Protein AF-A0A3P8P221-F1 (afdb_monomer)

Foldseek 3Di:
DVVVVVVVVVLVLCQVQVADAAAFVQVLLVDPPHPCSQFGPQSQFPDRDPPPRNPVVRGRGGHSNVSVVVVCVVCVVVVVVVVVVVVVVVVVVVVVVVVVVVVVVVVVVD

Radius of gyration: 22.27 Å; Cα contacts (8 Å, |Δi|>4): 109; chains: 1; bounding box: 50×30×61 Å

Nearest PDB structures (foldseek):
  7rdb-assembly3_C  TM=7.955E-01  e=1.418E-03  Homo sapiens
  7rdb-assembly1_B  TM=7.926E-01  e=2.726E-03  Homo sapiens

Structure (mmCIF, N/CA/C/O backbone):
data_AF-A0A3P8P221-F1
#
_entry.id   AF-A0A3P8P221-F1
#
loop_
_atom_site.group_PDB
_atom_site.id
_atom_site.type_symbol
_atom_site.label_atom_id
_atom_site.label_alt_id
_atom_site.label_comp_id
_atom_site.label_asym_id
_atom_site.label_entity_id
_atom_site.label_seq_id
_atom_site.pdbx_PDB_ins_code
_atom_site.Cartn_x
_atom_site.Cartn_y
_atom_site.Cartn_z
_atom_site.occupancy
_atom_site.B_iso_or_equiv
_atom_site.auth_seq_id
_atom_site.auth_comp_id
_atom_site.auth_asym_id
_atom_site.auth_atom_id
_atom_site.pdbx_PDB_model_num
ATOM 1 N N . CYS A 1 1 ? 7.074 17.028 2.237 1.00 45.28 1 CYS A N 1
ATOM 2 C CA . CYS A 1 1 ? 6.933 16.587 0.829 1.00 45.28 1 CYS A CA 1
ATOM 3 C C . CYS A 1 1 ? 7.031 15.073 0.669 1.00 45.28 1 CYS A C 1
ATOM 5 O O . CYS A 1 1 ? 6.001 14.477 0.402 1.00 45.28 1 CYS A O 1
ATOM 7 N N . ILE A 1 2 ? 8.189 14.430 0.882 1.00 41.59 2 ILE A N 1
ATOM 8 C CA . ILE A 1 2 ? 8.310 12.956 0.767 1.00 41.59 2 ILE A CA 1
ATOM 9 C C . ILE A 1 2 ? 7.426 12.243 1.807 1.00 41.59 2 ILE A C 1
ATOM 11 O O . ILE A 1 2 ? 6.603 11.411 1.445 1.00 41.59 2 ILE A O 1
ATOM 15 N N . VAL A 1 3 ? 7.500 12.656 3.078 1.00 50.47 3 VAL A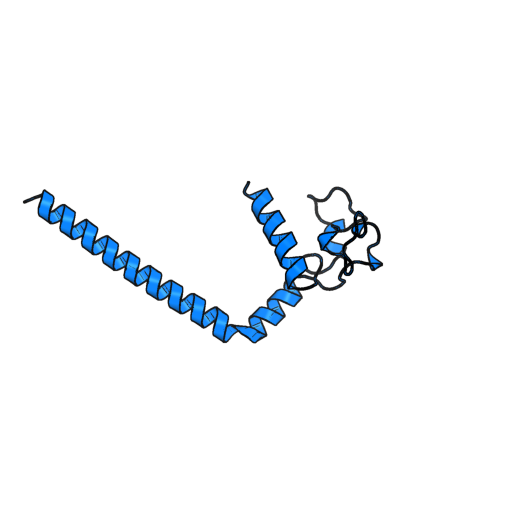 N 1
ATOM 16 C CA . VAL A 1 3 ? 6.651 12.116 4.161 1.00 50.47 3 VAL A CA 1
ATOM 17 C C . VAL A 1 3 ? 5.162 12.416 3.925 1.00 50.47 3 VAL A C 1
ATOM 19 O O . VAL A 1 3 ? 4.309 11.556 4.113 1.00 50.47 3 VAL A O 1
ATOM 22 N N . SER A 1 4 ? 4.853 13.609 3.412 1.00 48.16 4 SER A N 1
ATOM 23 C CA . SER A 1 4 ? 3.488 14.044 3.080 1.00 48.16 4 SER A CA 1
ATOM 24 C C . SER A 1 4 ? 2.870 13.232 1.930 1.00 48.16 4 SER A C 1
ATOM 26 O O . SER A 1 4 ? 1.684 12.919 1.968 1.00 48.16 4 SER A O 1
ATOM 28 N N . MET A 1 5 ? 3.671 12.843 0.929 1.00 49.97 5 MET A N 1
ATOM 29 C CA . MET A 1 5 ? 3.235 11.940 -0.143 1.00 49.97 5 MET A CA 1
ATOM 30 C C . MET A 1 5 ? 2.972 10.528 0.386 1.00 49.97 5 MET A C 1
ATOM 32 O O . MET A 1 5 ? 1.966 9.926 0.022 1.00 49.97 5 MET A O 1
ATOM 36 N N . ILE A 1 6 ? 3.818 10.016 1.286 1.00 55.62 6 ILE A N 1
ATOM 37 C CA . ILE A 1 6 ? 3.622 8.694 1.905 1.00 55.62 6 ILE A CA 1
ATOM 38 C C . ILE A 1 6 ? 2.326 8.664 2.734 1.00 55.62 6 ILE A C 1
ATOM 40 O O . ILE A 1 6 ? 1.554 7.711 2.631 1.00 55.62 6 ILE A O 1
ATOM 44 N N . GLN A 1 7 ? 2.021 9.729 3.486 1.00 56.03 7 GLN A N 1
ATOM 45 C CA . GLN A 1 7 ? 0.750 9.837 4.217 1.00 56.03 7 GLN A CA 1
ATOM 46 C C . GLN A 1 7 ? -0.467 9.908 3.279 1.00 56.03 7 GLN A C 1
ATOM 48 O O . GLN A 1 7 ? -1.475 9.251 3.540 1.00 56.03 7 GLN A O 1
ATOM 53 N N . ALA A 1 8 ? -0.375 10.639 2.163 1.00 58.91 8 ALA A N 1
ATOM 54 C CA . ALA A 1 8 ? -1.445 10.709 1.163 1.00 58.91 8 ALA A CA 1
ATOM 55 C C . ALA A 1 8 ? -1.728 9.345 0.500 1.00 58.91 8 ALA A C 1
ATOM 57 O O . ALA A 1 8 ? -2.885 9.002 0.228 1.00 58.91 8 ALA A O 1
ATOM 58 N N . ILE A 1 9 ? -0.684 8.535 0.296 1.00 62.56 9 ILE A N 1
ATOM 59 C CA . ILE A 1 9 ? -0.815 7.153 -0.181 1.00 62.56 9 ILE A CA 1
ATOM 60 C C . ILE A 1 9 ? -1.554 6.301 0.859 1.00 62.56 9 ILE A C 1
ATOM 62 O O . ILE A 1 9 ? -2.485 5.582 0.498 1.00 62.56 9 ILE A O 1
ATOM 66 N N . GLY A 1 10 ? -1.214 6.436 2.146 1.00 64.44 10 GLY A N 1
ATOM 67 C CA . GLY A 1 10 ? -1.889 5.725 3.238 1.00 64.44 10 GLY A CA 1
ATOM 68 C C . GLY A 1 10 ? -3.393 6.015 3.321 1.00 64.44 10 GLY A C 1
ATOM 69 O O . GLY A 1 10 ? -4.189 5.091 3.473 1.00 64.44 10 GLY A O 1
ATOM 70 N N . VAL A 1 11 ? -3.796 7.278 3.139 1.00 67.62 11 VAL A N 1
ATOM 71 C CA . VAL A 1 11 ? -5.214 7.694 3.129 1.00 67.62 11 VAL A CA 1
ATOM 72 C C . VAL A 1 11 ? -5.971 7.134 1.924 1.00 67.62 11 VAL A C 1
ATOM 74 O O . VAL A 1 11 ? -7.120 6.709 2.045 1.00 67.62 11 VAL A O 1
ATOM 77 N N . SER A 1 12 ? -5.341 7.131 0.750 1.00 70.69 12 SER A N 1
ATOM 78 C CA . SER A 1 12 ? -5.955 6.602 -0.473 1.00 70.69 12 SER A CA 1
ATOM 79 C C . SER A 1 12 ? -6.143 5.087 -0.382 1.00 70.69 12 SER A C 1
ATOM 81 O O . SER A 1 12 ? -7.165 4.550 -0.809 1.00 70.69 12 SER A O 1
ATOM 83 N N . LEU A 1 13 ? -5.173 4.403 0.224 1.00 74.38 13 LEU A N 1
AT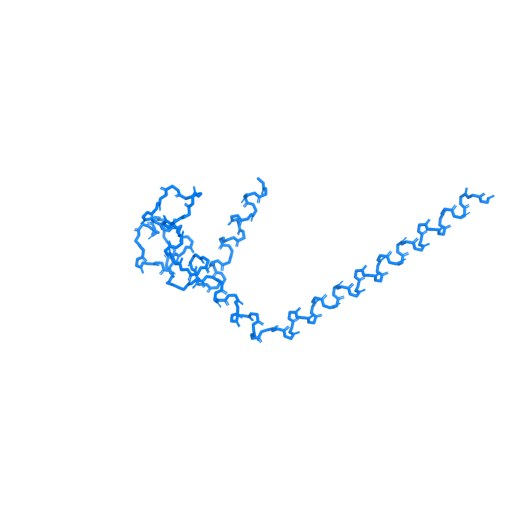OM 84 C CA . LEU A 1 13 ? -5.181 2.960 0.394 1.00 74.38 13 LEU A CA 1
ATOM 85 C C . LEU A 1 13 ? -6.308 2.492 1.321 1.00 74.38 13 LEU A C 1
ATOM 87 O O . LEU A 1 13 ? -7.067 1.595 0.946 1.00 74.38 13 LEU A O 1
ATOM 91 N N . SER A 1 14 ? -6.457 3.118 2.493 1.00 73.44 14 SER A N 1
ATOM 92 C CA . SER A 1 14 ? -7.529 2.775 3.435 1.00 73.44 14 SER A CA 1
ATOM 93 C C . SER A 1 14 ? -8.918 3.004 2.833 1.00 73.44 14 SER A C 1
ATOM 95 O O . SER A 1 14 ? -9.803 2.164 3.010 1.00 73.44 14 SER A O 1
ATOM 97 N N . LEU A 1 15 ? -9.090 4.064 2.030 1.00 75.06 15 LEU A N 1
ATOM 98 C CA . LEU A 1 15 ? -10.332 4.335 1.295 1.00 75.06 15 LEU A CA 1
ATOM 99 C C . LEU A 1 15 ? -10.687 3.238 0.283 1.00 75.06 15 LEU A C 1
ATOM 101 O O . LEU A 1 15 ? -11.846 2.841 0.187 1.00 75.06 15 LEU A O 1
ATOM 105 N N . GLN A 1 16 ? -9.705 2.795 -0.505 1.00 78.12 16 GLN A N 1
ATOM 106 C CA . GLN A 1 16 ? -9.915 1.860 -1.614 1.00 78.12 16 GLN A CA 1
ATOM 107 C C . GLN A 1 16 ? -10.124 0.426 -1.116 1.00 78.12 16 GLN A C 1
ATOM 109 O O . GLN A 1 16 ? -10.973 -0.300 -1.633 1.00 78.12 16 GLN A O 1
ATOM 114 N N . PHE A 1 17 ? -9.379 0.023 -0.082 1.00 81.38 17 PHE A N 1
ATOM 115 C CA . PHE A 1 17 ? -9.335 -1.363 0.384 1.00 81.38 17 PHE A CA 1
ATOM 116 C C . PHE A 1 17 ? -10.111 -1.627 1.680 1.00 81.38 17 PHE A C 1
ATOM 118 O O . PHE A 1 17 ? -10.169 -2.780 2.114 1.00 81.38 17 PHE A O 1
ATOM 125 N N . LYS A 1 18 ? -10.759 -0.606 2.268 1.00 88.25 18 LYS A N 1
ATOM 126 C CA . LYS A 1 18 ? -11.583 -0.726 3.489 1.00 88.25 18 LYS A CA 1
ATOM 127 C C . LYS A 1 18 ? -10.812 -1.406 4.628 1.00 88.25 18 LYS A C 1
ATOM 129 O O . LYS A 1 18 ? -11.255 -2.405 5.202 1.00 88.25 18 LYS A O 1
ATOM 134 N N . CYS A 1 19 ? -9.623 -0.881 4.900 1.00 91.19 19 CYS A N 1
ATOM 135 C CA . CYS A 1 19 ? -8.640 -1.427 5.831 1.00 91.19 19 CYS A CA 1
ATOM 136 C C . CYS A 1 19 ? -8.104 -0.336 6.769 1.00 91.19 19 CYS A C 1
ATOM 138 O O . CYS A 1 19 ? -8.252 0.855 6.490 1.00 91.19 19 CYS A O 1
ATOM 140 N N . CYS A 1 20 ? -7.481 -0.735 7.877 1.00 91.31 20 CYS A N 1
ATOM 141 C CA . CYS A 1 20 ? -6.829 0.169 8.817 1.00 91.31 20 CYS A CA 1
ATOM 142 C C . CYS A 1 20 ? -5.530 -0.432 9.355 1.00 91.31 20 CYS A C 1
ATOM 144 O O . CYS A 1 20 ? -5.522 -1.573 9.812 1.00 91.31 20 CYS A O 1
ATOM 146 N N . GLY A 1 21 ? -4.459 0.365 9.339 1.00 88.69 21 GLY A N 1
ATOM 147 C CA . GLY A 1 21 ? -3.122 -0.083 9.733 1.00 88.69 21 GLY A CA 1
ATOM 148 C C . GLY A 1 21 ? -2.473 -0.999 8.693 1.00 88.69 21 GLY A C 1
ATOM 149 O O . GLY A 1 21 ? -3.075 -1.328 7.666 1.00 88.69 21 GLY A O 1
ATOM 150 N N . ALA A 1 22 ? -1.217 -1.370 8.924 1.00 88.00 22 ALA A N 1
ATOM 151 C CA . ALA A 1 22 ? -0.477 -2.237 8.016 1.00 88.00 22 ALA A CA 1
ATOM 152 C C . ALA A 1 22 ? -1.010 -3.673 8.112 1.00 88.00 22 ALA A C 1
ATOM 154 O O . ALA A 1 22 ? -1.525 -4.201 7.128 1.00 88.00 22 ALA A O 1
ATOM 155 N N . ASP A 1 23 ? -0.971 -4.257 9.302 1.00 89.00 23 ASP A N 1
ATOM 156 C CA . ASP A 1 23 ? -1.489 -5.587 9.615 1.00 89.00 23 ASP A CA 1
ATOM 157 C C . ASP A 1 23 ? -2.791 -5.515 10.430 1.00 89.00 23 ASP A C 1
ATOM 159 O O . ASP A 1 23 ? -3.710 -6.316 10.240 1.00 89.00 23 ASP A O 1
ATOM 163 N N . SER A 1 24 ? -2.936 -4.486 11.271 1.00 89.44 24 SER A N 1
ATOM 164 C CA . SER A 1 24 ? -4.136 -4.272 12.079 1.00 89.44 24 SER A CA 1
ATOM 165 C C . SER A 1 24 ? -4.319 -2.808 12.471 1.00 89.44 24 SER A C 1
ATOM 167 O O . SER A 1 24 ? -3.372 -2.030 12.545 1.00 89.44 24 SER A O 1
ATOM 169 N N . TYR A 1 25 ? -5.545 -2.431 12.841 1.00 87.69 25 TYR A N 1
ATOM 170 C CA . TYR A 1 25 ? -5.836 -1.116 13.422 1.00 87.69 25 TYR A CA 1
ATOM 171 C C . TYR A 1 25 ? -5.014 -0.825 14.695 1.00 87.69 25 TYR A C 1
ATOM 173 O O . TYR A 1 25 ? -4.855 0.334 15.072 1.00 87.69 25 TYR A O 1
ATOM 181 N N . ALA A 1 26 ? -4.491 -1.862 15.359 1.00 89.06 26 ALA A N 1
ATOM 182 C CA . ALA A 1 26 ? -3.612 -1.735 16.519 1.00 89.06 26 ALA A CA 1
ATOM 183 C C . ALA A 1 26 ? -2.221 -1.169 16.176 1.00 89.06 26 ALA A C 1
ATOM 185 O O . ALA A 1 26 ? -1.526 -0.691 17.067 1.00 89.06 26 ALA A O 1
ATOM 186 N N . ASP A 1 27 ? -1.813 -1.157 14.906 1.00 88.31 27 ASP A N 1
ATOM 187 C CA . ASP A 1 27 ? -0.492 -0.654 14.507 1.00 88.31 27 ASP A CA 1
ATOM 188 C C . ASP A 1 27 ? -0.319 0.834 14.837 1.00 88.31 27 ASP A C 1
ATOM 190 O O . ASP A 1 27 ? 0.782 1.288 15.148 1.00 88.31 27 ASP A O 1
ATOM 194 N N . TRP A 1 28 ? -1.422 1.588 14.846 1.00 88.12 28 TRP A N 1
ATOM 195 C CA . TRP A 1 28 ? -1.428 3.001 15.217 1.00 88.12 28 TRP A CA 1
ATOM 196 C C . TRP A 1 28 ? -0.965 3.228 16.658 1.00 88.12 28 TRP A C 1
ATOM 198 O O . TRP A 1 28 ? -0.239 4.189 16.911 1.00 88.12 28 TRP A O 1
ATOM 208 N N . SER A 1 29 ? -1.289 2.323 17.590 1.00 87.62 29 SER A N 1
ATOM 209 C CA . SER A 1 29 ? -0.869 2.472 18.989 1.00 87.62 29 SER A CA 1
ATOM 210 C C . SER A 1 29 ? 0.629 2.260 19.181 1.00 87.62 29 SER A C 1
ATOM 212 O O . SER A 1 29 ? 1.199 2.786 20.128 1.00 87.62 29 SER A O 1
ATOM 214 N N . GLN A 1 30 ? 1.278 1.518 18.285 1.00 85.38 30 GLN A N 1
ATOM 215 C CA . GLN A 1 30 ? 2.714 1.224 18.345 1.00 85.38 30 GLN A CA 1
ATOM 216 C C . GLN A 1 30 ? 3.544 2.147 17.442 1.00 85.38 30 GLN A C 1
ATOM 218 O O . GLN A 1 30 ? 4.773 2.124 17.484 1.00 85.38 30 GLN A O 1
ATOM 223 N N . SER A 1 31 ? 2.892 2.960 16.609 1.00 84.00 31 SER A N 1
ATOM 224 C CA . SER A 1 31 ? 3.583 3.800 15.638 1.00 84.00 31 SER A CA 1
ATOM 225 C C . SER A 1 31 ? 4.213 5.036 16.289 1.00 84.00 31 SER A C 1
ATOM 227 O O . SER A 1 31 ? 3.533 5.870 16.875 1.00 84.00 31 SER A O 1
ATOM 229 N N . ALA A 1 32 ? 5.533 5.184 16.144 1.00 81.75 32 ALA A N 1
ATOM 230 C CA . ALA A 1 32 ? 6.290 6.300 16.725 1.00 81.75 32 ALA A CA 1
ATOM 231 C C . ALA A 1 32 ? 5.943 7.677 16.120 1.00 81.75 32 ALA A C 1
ATOM 233 O O . ALA A 1 32 ? 6.256 8.708 16.704 1.00 81.75 32 ALA A O 1
ATOM 234 N N . GLY A 1 33 ? 5.323 7.701 14.935 1.00 79.62 33 GLY A N 1
ATOM 235 C CA . GLY A 1 33 ? 4.915 8.926 14.239 1.00 79.62 33 GLY A CA 1
ATOM 236 C C . GLY A 1 33 ? 3.475 9.366 14.515 1.00 79.62 33 GLY A C 1
ATOM 237 O O . GLY A 1 33 ? 2.992 10.274 13.842 1.00 79.62 33 GLY A O 1
ATOM 238 N N . TRP A 1 34 ? 2.770 8.708 15.438 1.00 84.81 34 TRP A N 1
ATOM 239 C CA . TRP A 1 34 ? 1.368 8.979 15.737 1.00 84.81 34 TRP A CA 1
ATOM 240 C C . TRP A 1 34 ? 1.197 9.349 17.207 1.00 84.81 34 TRP A C 1
ATOM 242 O O . TRP A 1 34 ? 1.354 8.513 18.085 1.00 84.81 34 TRP A O 1
ATOM 252 N N . GLU A 1 35 ? 0.843 10.605 17.478 1.00 82.12 35 GLU A N 1
ATOM 253 C CA . GLU A 1 35 ? 0.728 11.109 18.855 1.00 82.12 35 GLU A CA 1
ATOM 254 C C . GLU A 1 35 ? -0.460 10.510 19.622 1.00 82.12 35 GLU A C 1
ATOM 256 O O . GLU A 1 35 ? -0.440 10.412 20.847 1.00 82.12 35 GLU A O 1
ATOM 261 N N . LYS A 1 36 ? -1.520 10.100 18.915 1.00 82.19 36 LYS A N 1
ATOM 262 C CA . LYS A 1 36 ? -2.750 9.588 19.530 1.00 82.19 36 LYS A CA 1
ATOM 263 C C . LYS A 1 36 ? -2.733 8.063 19.594 1.00 82.19 36 LYS A C 1
ATOM 265 O O . LYS A 1 36 ? -3.505 7.415 18.897 1.00 82.19 36 LYS A O 1
ATOM 270 N N . HIS A 1 37 ? -1.895 7.482 20.449 1.00 82.25 37 HIS A N 1
ATOM 271 C CA . HIS A 1 37 ? -1.756 6.020 20.579 1.00 82.25 37 HIS A CA 1
ATOM 272 C C . HIS A 1 37 ? -3.078 5.277 20.885 1.00 82.25 37 HIS A C 1
ATOM 274 O O . HIS A 1 37 ? -3.222 4.094 20.565 1.00 82.25 37 HIS A O 1
ATOM 280 N N . ASP A 1 38 ? -4.082 5.977 21.423 1.00 85.75 38 ASP A N 1
ATOM 281 C CA . ASP A 1 38 ? -5.427 5.445 21.662 1.00 85.75 38 ASP A CA 1
ATOM 282 C C . ASP A 1 38 ? -6.476 5.767 20.596 1.00 85.75 38 ASP A C 1
ATOM 284 O O . ASP A 1 38 ? -7.642 5.414 20.749 1.00 85.75 38 ASP A O 1
ATOM 288 N N . ALA A 1 39 ? -6.074 6.342 19.470 1.00 89.62 39 ALA A N 1
ATOM 289 C CA . ALA A 1 39 ? -6.962 6.615 18.351 1.00 89.62 39 ALA A CA 1
ATOM 290 C C . ALA A 1 39 ? -6.364 6.110 17.039 1.00 89.62 39 ALA A C 1
ATOM 292 O O . ALA A 1 39 ? -5.155 5.933 16.897 1.00 89.62 39 ALA A O 1
ATOM 293 N N . VAL A 1 40 ? -7.229 5.919 16.054 1.00 90.25 40 VAL A N 1
ATOM 294 C CA . VAL A 1 40 ? -6.839 5.766 14.653 1.00 90.25 40 VAL A CA 1
ATOM 295 C C . VAL A 1 40 ? -7.168 7.057 13.895 1.00 90.25 40 VAL A C 1
ATOM 297 O O . VAL A 1 40 ? -7.929 7.887 14.396 1.00 90.25 40 VAL A O 1
ATOM 300 N N . PRO A 1 41 ? -6.626 7.275 12.690 1.00 88.81 41 PRO A N 1
ATOM 301 C CA . PRO A 1 41 ? -7.074 8.370 11.837 1.00 88.81 41 PRO A CA 1
ATOM 302 C C . PRO A 1 41 ? -8.537 8.190 11.416 1.00 88.81 41 PRO A C 1
ATOM 304 O O . PRO A 1 41 ? -8.980 7.069 11.173 1.00 88.81 41 PRO A O 1
ATOM 307 N N . ASP A 1 42 ? -9.266 9.286 11.205 1.00 88.62 42 ASP A N 1
ATOM 308 C CA . ASP A 1 42 ? -10.675 9.233 10.773 1.00 88.62 42 ASP A CA 1
ATOM 309 C C . ASP A 1 42 ? -10.868 8.542 9.407 1.00 88.62 42 ASP A C 1
ATOM 311 O O . ASP A 1 42 ? -11.936 8.011 9.099 1.00 88.62 42 ASP A O 1
ATOM 315 N N . SER A 1 43 ? -9.815 8.477 8.584 1.00 85.75 43 SER A N 1
ATOM 316 C CA . SER A 1 43 ? -9.819 7.729 7.320 1.00 85.75 43 SER A CA 1
ATOM 317 C C . SER A 1 43 ? -9.943 6.211 7.502 1.00 85.75 43 SER A C 1
ATOM 319 O O . SER A 1 43 ? -10.277 5.522 6.540 1.00 85.75 43 SER A O 1
ATOM 321 N N . CYS A 1 44 ? -9.694 5.686 8.707 1.00 89.19 44 CYS A N 1
ATOM 322 C CA . CYS A 1 44 ? -9.883 4.276 9.044 1.00 89.19 44 CYS A CA 1
ATOM 323 C C . CYS A 1 44 ? -11.332 3.910 9.390 1.00 89.19 44 CYS A C 1
ATOM 325 O O . CYS A 1 44 ? -11.626 2.722 9.539 1.00 89.19 44 CYS A O 1
ATOM 327 N N . CYS A 1 45 ? -12.225 4.882 9.575 1.00 91.06 45 CYS A N 1
ATOM 328 C CA . CYS A 1 45 ? -13.588 4.610 10.010 1.00 91.06 45 CYS A CA 1
ATOM 329 C C . CYS A 1 45 ? -14.463 4.075 8.880 1.00 91.06 45 CYS A C 1
ATOM 331 O O . CYS A 1 45 ? -14.397 4.541 7.742 1.00 91.06 45 CYS A O 1
ATOM 333 N N . VAL A 1 46 ? -15.357 3.149 9.230 1.00 88.06 46 VAL A N 1
ATOM 334 C CA . VAL A 1 46 ? -16.362 2.603 8.307 1.00 88.06 46 VAL A CA 1
ATOM 335 C C . VAL A 1 46 ? -17.306 3.705 7.822 1.00 88.06 46 VAL A C 1
ATOM 337 O O . VAL A 1 46 ? -17.629 3.781 6.637 1.00 88.06 46 VAL A O 1
ATOM 340 N N . VAL A 1 47 ? -17.732 4.572 8.743 1.00 88.00 47 VAL A N 1
ATOM 341 C CA . VAL A 1 47 ? -18.517 5.773 8.455 1.00 88.00 47 VAL A CA 1
ATOM 342 C C . VAL A 1 47 ? -17.629 6.976 8.720 1.00 88.00 47 VAL A C 1
ATOM 344 O O . VAL A 1 47 ? -17.141 7.155 9.834 1.00 88.00 47 VAL A O 1
ATOM 347 N N . LYS A 1 48 ? -17.412 7.796 7.690 1.00 83.81 48 LYS A N 1
ATOM 348 C CA . LYS A 1 48 ? -16.607 9.009 7.818 1.00 83.81 48 LYS A CA 1
ATOM 349 C C . LYS A 1 48 ? -17.381 10.053 8.608 1.00 83.81 48 LYS A C 1
ATOM 351 O O . LYS A 1 48 ? -18.387 10.573 8.129 1.00 83.81 48 LYS A O 1
ATOM 356 N N . SER A 1 49 ? -16.874 10.381 9.784 1.00 87.31 49 SER A N 1
ATOM 357 C CA . SER A 1 49 ? -17.274 11.557 10.542 1.00 87.31 49 SER A CA 1
ATOM 358 C C . SER A 1 49 ? -16.044 12.144 11.213 1.00 87.31 49 SER A C 1
ATOM 360 O O . SER A 1 49 ? -15.081 11.430 11.487 1.00 87.31 49 SER A O 1
ATOM 362 N N . GLU A 1 50 ? -16.081 13.439 11.483 1.00 88.94 50 GLU A N 1
ATOM 363 C CA . GLU A 1 50 ? -15.006 14.102 12.210 1.00 88.94 50 GLU A CA 1
ATOM 364 C C . GLU A 1 50 ? -14.828 13.458 13.596 1.00 88.94 50 GLU A C 1
ATOM 366 O O . GLU A 1 50 ? -15.803 13.225 14.317 1.00 88.94 50 GLU A O 1
ATOM 371 N N . GLY A 1 51 ? -13.591 13.094 13.937 1.00 88.62 51 GLY A N 1
ATOM 372 C CA . GLY A 1 51 ? -13.233 12.506 15.227 1.00 88.62 51 GLY A CA 1
ATOM 373 C C . GLY A 1 51 ? -13.707 11.068 15.456 1.00 88.62 51 GLY A C 1
ATOM 374 O O . GLY A 1 51 ? -13.610 10.584 16.587 1.00 88.62 51 GLY A O 1
ATOM 375 N N . CYS A 1 52 ? -14.204 10.364 14.433 1.00 90.94 52 CYS A N 1
ATOM 376 C CA . CYS A 1 52 ? -14.647 8.972 14.566 1.00 90.94 52 CYS A CA 1
ATOM 377 C C . CYS A 1 52 ? -13.528 8.027 15.023 1.00 90.94 52 CYS A C 1
ATOM 379 O O . CYS A 1 52 ? -13.809 7.033 15.691 1.00 90.94 52 CYS A O 1
ATOM 381 N N . GLY A 1 53 ? -12.271 8.338 14.694 1.00 89.19 53 GLY A N 1
ATOM 382 C CA . GLY A 1 53 ? -11.119 7.487 14.968 1.00 89.19 53 GLY A CA 1
ATOM 383 C C . GLY A 1 53 ? -10.745 7.383 16.448 1.00 89.19 53 GLY A C 1
ATOM 384 O O . GLY A 1 53 ? -9.935 6.531 16.809 1.00 89.19 53 GLY A O 1
ATOM 385 N N . GLN A 1 54 ? -11.356 8.199 17.314 1.00 91.00 5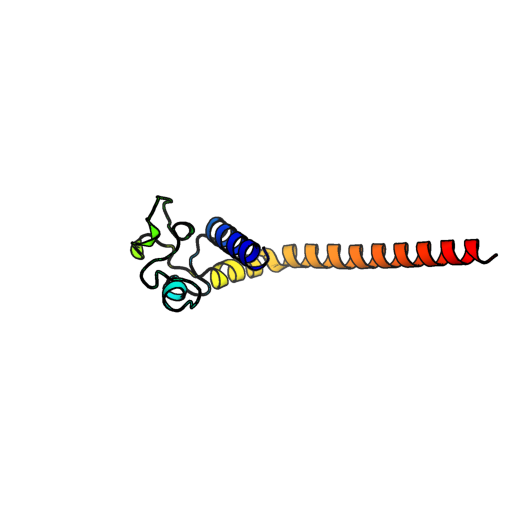4 GLN A N 1
ATOM 386 C CA . GLN A 1 54 ? -11.259 8.036 18.770 1.00 91.00 54 GLN A CA 1
ATOM 387 C C . GLN A 1 54 ? -11.944 6.755 19.257 1.00 91.00 54 GLN A C 1
ATOM 389 O O . GLN A 1 54 ? -11.551 6.182 20.268 1.00 91.00 54 GLN A O 1
ATOM 394 N N . ASP A 1 55 ? -12.948 6.285 18.520 1.00 88.94 55 ASP A N 1
ATOM 395 C CA . ASP A 1 55 ? -13.636 5.036 18.793 1.00 88.94 55 ASP A CA 1
ATOM 396 C C . ASP A 1 55 ? -13.090 3.940 17.867 1.00 88.94 55 ASP A C 1
ATOM 398 O O . ASP A 1 55 ? -13.493 3.794 16.708 1.00 88.94 55 ASP A O 1
ATOM 402 N N . LYS A 1 56 ? -12.155 3.139 18.394 1.00 85.31 56 LYS A N 1
ATOM 403 C CA . LYS A 1 56 ? -11.520 2.033 17.658 1.00 85.31 56 LYS A CA 1
ATOM 404 C C . LYS A 1 56 ? -12.532 0.974 17.194 1.00 85.31 56 LYS A C 1
ATOM 406 O O . LYS A 1 56 ? -12.185 0.143 16.348 1.00 85.31 56 LYS A O 1
ATOM 411 N N . GLU A 1 57 ? -13.759 0.942 17.722 1.00 86.88 57 GLU A N 1
ATOM 412 C CA . GLU A 1 57 ? -14.811 0.028 17.259 1.00 86.88 57 GLU A CA 1
ATOM 413 C C . GLU A 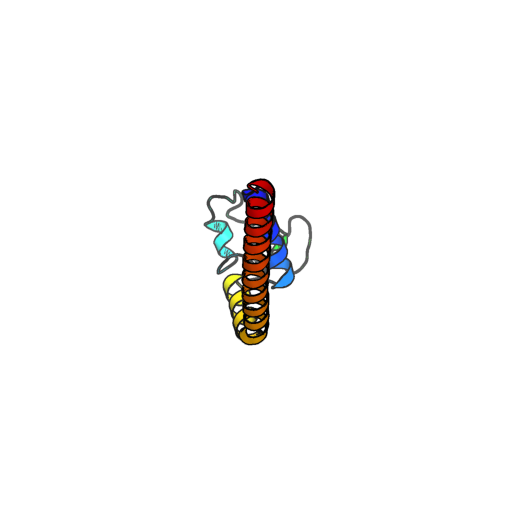1 57 ? -15.384 0.433 15.902 1.00 86.88 57 GLU A C 1
ATOM 415 O O . GLU A 1 57 ? -15.732 -0.437 15.104 1.00 86.88 57 GLU A O 1
ATOM 420 N N . LYS A 1 58 ? -15.381 1.733 15.590 1.00 87.56 58 LYS A N 1
ATOM 421 C CA . LYS A 1 58 ? -15.848 2.276 14.304 1.00 87.56 58 LYS A CA 1
ATOM 422 C C . LYS A 1 58 ? -14.832 2.122 13.174 1.00 87.56 58 LYS A C 1
ATOM 424 O O . LYS A 1 58 ? -15.153 2.413 12.020 1.00 87.56 58 LYS A O 1
ATOM 429 N N . ALA A 1 59 ? -13.620 1.671 13.486 1.00 90.06 59 ALA A N 1
ATOM 430 C CA . ALA A 1 59 ? -12.541 1.476 12.530 1.00 90.06 59 ALA A CA 1
ATOM 431 C C . ALA A 1 59 ? -12.639 0.135 11.788 1.00 90.06 59 ALA A C 1
ATOM 433 O O . ALA A 1 59 ? -13.093 -0.881 12.323 1.00 90.06 59 ALA A O 1
ATOM 434 N N . HIS A 1 60 ? -12.123 0.098 10.561 1.00 90.56 60 HIS A N 1
ATOM 435 C CA . HIS A 1 60 ? -11.883 -1.153 9.853 1.00 90.56 60 HIS A CA 1
ATOM 436 C C . HIS A 1 60 ? -10.916 -2.041 10.646 1.00 90.56 60 HIS A C 1
ATOM 438 O O . HIS A 1 60 ? -9.806 -1.637 10.964 1.00 90.56 60 HIS A O 1
ATOM 444 N N . LYS A 1 61 ? -11.317 -3.280 10.945 1.00 89.50 61 LYS A N 1
ATOM 445 C CA . LYS A 1 61 ? -10.494 -4.207 11.743 1.00 89.50 61 LYS A CA 1
ATOM 446 C C . LYS A 1 61 ? -9.378 -4.894 10.953 1.00 89.50 61 LYS A C 1
ATOM 448 O O . LYS A 1 61 ? -8.458 -5.436 11.549 1.00 89.50 61 LYS A O 1
ATOM 453 N N . LYS A 1 62 ? -9.481 -4.908 9.623 1.00 90.00 62 LYS A N 1
ATOM 454 C CA . LYS A 1 62 ? -8.537 -5.597 8.735 1.00 90.00 62 LYS A CA 1
ATOM 455 C C . LYS A 1 62 ? -7.348 -4.701 8.403 1.00 90.00 62 LYS A C 1
ATOM 457 O O . LYS A 1 62 ? -7.566 -3.553 8.023 1.00 90.00 62 LYS A O 1
ATOM 462 N N . GLY A 1 63 ? -6.139 -5.254 8.442 1.00 90.62 63 GLY A N 1
ATOM 463 C CA . GLY A 1 63 ? -4.938 -4.599 7.931 1.00 90.62 63 GLY A CA 1
ATOM 464 C C . GLY A 1 63 ? -4.950 -4.407 6.420 1.00 90.62 63 GLY A C 1
ATOM 465 O O . GLY A 1 63 ? -5.543 -5.186 5.661 1.00 90.62 63 GLY A O 1
ATOM 466 N N . CYS A 1 64 ? -4.274 -3.356 5.970 1.00 91.19 64 CYS A N 1
ATOM 467 C CA . CYS A 1 64 ? -4.169 -3.030 4.557 1.00 91.19 64 CYS A CA 1
ATOM 468 C C . CYS A 1 64 ? -3.248 -3.980 3.789 1.00 91.19 64 CYS A C 1
ATOM 470 O O . CYS A 1 64 ? -3.514 -4.251 2.619 1.00 91.19 64 CYS A O 1
ATOM 472 N N . LEU A 1 65 ? -2.226 -4.550 4.431 1.00 90.06 65 LEU A N 1
ATOM 473 C CA . LEU A 1 65 ? -1.313 -5.504 3.805 1.00 90.06 65 LEU A CA 1
ATOM 474 C C . LEU A 1 65 ? -2.053 -6.759 3.339 1.00 90.06 65 LEU A C 1
ATOM 476 O O . LEU A 1 65 ? -1.877 -7.197 2.201 1.00 90.06 65 LEU A O 1
ATOM 480 N N . TRP A 1 66 ? -2.933 -7.299 4.183 1.00 90.19 66 TRP A N 1
ATOM 481 C CA . TRP A 1 66 ? -3.771 -8.436 3.814 1.00 90.19 66 TRP A CA 1
ATOM 482 C C . TRP A 1 66 ? -4.705 -8.091 2.647 1.00 90.19 66 TRP A C 1
ATOM 484 O O . TRP A 1 66 ? -4.784 -8.842 1.674 1.00 90.19 66 TRP A O 1
ATOM 494 N N . ALA A 1 67 ? -5.368 -6.931 2.698 1.00 88.00 67 ALA A N 1
ATOM 495 C CA . ALA A 1 67 ? -6.292 -6.506 1.647 1.00 88.00 67 ALA A CA 1
ATOM 496 C C . ALA A 1 67 ? -5.590 -6.311 0.288 1.00 88.00 67 ALA A C 1
ATOM 498 O O . ALA A 1 67 ? -6.084 -6.800 -0.732 1.00 88.00 67 ALA A O 1
ATOM 499 N N . ILE A 1 68 ? -4.411 -5.676 0.279 1.00 89.12 68 ILE A N 1
ATOM 500 C CA . ILE A 1 68 ? -3.564 -5.547 -0.915 1.00 89.12 68 ILE A CA 1
ATOM 501 C C . ILE A 1 68 ? -3.127 -6.921 -1.413 1.00 89.12 68 ILE A C 1
ATOM 503 O O . ILE A 1 68 ? -3.223 -7.192 -2.605 1.00 89.12 68 ILE A O 1
ATOM 507 N N . SER A 1 69 ? -2.665 -7.800 -0.524 1.00 89.00 69 SER A N 1
ATOM 508 C CA . SER A 1 69 ? -2.177 -9.126 -0.920 1.00 89.00 69 SER A CA 1
ATOM 509 C C . SER A 1 69 ? -3.275 -9.938 -1.600 1.00 89.00 69 SER A C 1
ATOM 511 O O . SER A 1 69 ? -3.050 -10.519 -2.658 1.00 89.00 69 SER A O 1
ATOM 513 N N . VAL A 1 70 ? -4.497 -9.914 -1.061 1.00 90.62 70 VAL A N 1
ATOM 514 C CA . VAL A 1 70 ? -5.658 -10.561 -1.691 1.00 90.62 70 VAL A CA 1
ATOM 515 C C . VAL A 1 70 ? -5.965 -9.942 -3.056 1.00 90.62 70 VAL A C 1
ATOM 517 O O . VAL A 1 70 ? -6.255 -10.671 -4.006 1.00 90.62 70 VAL A O 1
ATOM 520 N N . PHE A 1 71 ? -5.893 -8.616 -3.182 1.00 88.25 71 PHE A N 1
ATOM 521 C CA . PHE A 1 71 ? -6.090 -7.941 -4.462 1.00 88.25 71 PHE A CA 1
ATOM 522 C C . PHE A 1 71 ? -5.019 -8.322 -5.491 1.00 88.25 71 PHE A C 1
ATOM 524 O O . P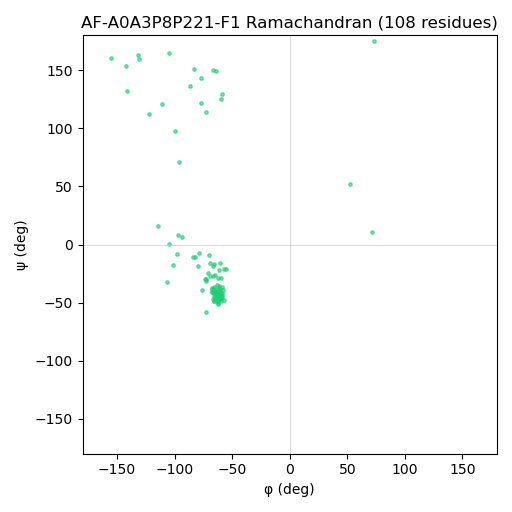HE A 1 71 ? -5.364 -8.639 -6.630 1.00 88.25 71 PHE A O 1
ATOM 531 N N . LEU A 1 72 ? -3.746 -8.341 -5.091 1.00 90.44 72 LEU A N 1
ATOM 532 C CA . LEU A 1 72 ? -2.631 -8.738 -5.944 1.00 90.44 72 LEU A CA 1
ATOM 533 C C . LEU A 1 72 ? -2.764 -10.191 -6.375 1.00 90.44 72 LEU A C 1
ATOM 535 O O . LEU A 1 72 ? -2.667 -10.459 -7.561 1.00 90.44 72 LEU A O 1
ATOM 539 N N . LEU A 1 73 ? -3.061 -11.119 -5.465 1.00 93.19 73 LEU A N 1
ATOM 540 C CA . LEU A 1 73 ? -3.237 -12.533 -5.807 1.00 93.19 73 LEU A CA 1
ATOM 541 C C . LEU A 1 73 ? -4.385 -12.750 -6.800 1.00 93.19 73 LEU A C 1
ATOM 543 O O . LEU A 1 73 ? -4.259 -13.560 -7.715 1.00 93.19 73 LEU A O 1
ATOM 547 N N . LYS A 1 74 ? -5.486 -11.999 -6.668 1.00 92.75 74 LYS A N 1
ATOM 548 C CA . LYS A 1 74 ? -6.619 -12.082 -7.603 1.00 92.75 74 LYS A CA 1
ATOM 549 C C . LYS A 1 74 ? -6.334 -11.461 -8.968 1.00 92.75 74 LYS A C 1
ATOM 551 O O . LYS A 1 74 ? -6.884 -11.922 -9.961 1.00 92.75 74 LYS A O 1
ATOM 556 N N . ASN A 1 75 ? -5.500 -10.426 -9.020 1.00 91.81 75 ASN A N 1
ATOM 557 C CA . ASN A 1 75 ? -5.240 -9.652 -10.236 1.00 91.81 75 ASN A CA 1
ATOM 558 C C . ASN A 1 75 ? -3.797 -9.793 -10.735 1.00 91.81 75 ASN A C 1
ATOM 560 O O . ASN A 1 75 ? -3.357 -8.992 -11.558 1.00 91.81 75 ASN A O 1
ATOM 564 N N . LEU A 1 76 ? -3.060 -10.803 -10.262 1.00 93.88 76 LEU A N 1
ATOM 565 C CA . LEU A 1 76 ? -1.618 -10.932 -10.481 1.00 93.88 76 LEU A CA 1
ATOM 566 C C . LEU A 1 76 ? -1.273 -10.960 -11.968 1.00 93.88 76 LEU A C 1
ATOM 568 O O . LEU A 1 76 ? -0.306 -10.336 -12.389 1.00 93.88 76 LEU A O 1
ATOM 572 N N . VAL A 1 77 ? -2.100 -11.643 -12.762 1.00 94.50 77 VAL A N 1
ATOM 573 C CA . VAL A 1 77 ? -1.939 -11.734 -14.217 1.00 94.50 77 VAL A CA 1
ATOM 574 C C . VAL A 1 77 ? -2.043 -10.355 -14.867 1.00 94.50 77 VAL A C 1
ATOM 576 O O . VAL A 1 77 ? -1.172 -9.980 -15.644 1.00 94.50 77 VAL A O 1
ATOM 579 N N . TRP A 1 78 ? -3.069 -9.575 -14.521 1.00 94.38 78 TRP A N 1
ATOM 580 C CA . TRP A 1 78 ? -3.273 -8.234 -15.074 1.00 94.38 78 TRP A CA 1
ATOM 581 C C . TRP A 1 78 ? -2.185 -7.257 -14.635 1.00 94.38 78 TRP A C 1
ATOM 583 O O . TRP A 1 78 ? -1.614 -6.557 -15.468 1.00 94.38 78 TRP A O 1
ATOM 593 N N . VAL A 1 79 ? -1.862 -7.239 -13.341 1.00 91.31 79 VAL A N 1
ATOM 594 C CA . VAL A 1 79 ? -0.794 -6.390 -12.794 1.00 91.31 79 VAL A CA 1
ATOM 595 C C . VAL A 1 79 ? 0.547 -6.746 -13.436 1.00 91.31 79 VAL A C 1
ATOM 597 O O . VAL A 1 79 ? 1.253 -5.863 -13.919 1.00 91.31 79 VAL A O 1
ATOM 600 N N . GLY A 1 80 ? 0.867 -8.040 -13.520 1.00 93.25 80 GLY A N 1
ATOM 601 C CA . GLY A 1 80 ? 2.082 -8.533 -14.160 1.00 93.25 80 GLY A CA 1
ATOM 602 C C . GLY A 1 80 ? 2.162 -8.156 -15.638 1.00 93.25 80 GLY A C 1
ATOM 603 O O . GLY A 1 80 ? 3.198 -7.668 -16.084 1.00 93.25 80 GLY A O 1
ATOM 604 N N . ALA A 1 81 ? 1.066 -8.299 -16.387 1.00 95.00 81 ALA A N 1
ATOM 605 C CA . ALA A 1 81 ? 1.013 -7.919 -17.796 1.00 95.00 81 ALA A CA 1
ATOM 606 C C . ALA A 1 81 ? 1.294 -6.421 -18.005 1.00 95.00 81 ALA A C 1
ATOM 608 O O . ALA A 1 81 ? 2.098 -6.068 -18.868 1.00 95.00 81 ALA A O 1
ATOM 609 N N . VAL A 1 82 ? 0.701 -5.544 -17.185 1.00 95.31 82 VAL A N 1
ATOM 610 C CA . VAL A 1 82 ? 0.965 -4.096 -17.248 1.00 95.31 82 VAL A CA 1
ATOM 611 C C . VAL A 1 82 ? 2.425 -3.791 -16.912 1.00 95.31 82 VAL A C 1
ATOM 613 O O . VAL A 1 82 ? 3.070 -3.037 -17.639 1.00 95.31 82 VAL A O 1
ATOM 616 N N . CYS A 1 83 ? 2.979 -4.405 -15.864 1.00 94.69 83 CYS A N 1
ATOM 617 C CA . CYS A 1 83 ? 4.385 -4.229 -15.496 1.00 94.69 83 CYS A CA 1
ATOM 618 C C . CYS A 1 83 ? 5.342 -4.647 -16.622 1.00 94.69 83 CYS A C 1
ATOM 620 O O . CYS A 1 83 ? 6.275 -3.906 -16.933 1.00 94.69 83 CYS A O 1
ATOM 622 N N . ILE A 1 84 ? 5.102 -5.797 -17.259 1.00 97.19 84 ILE A N 1
ATOM 623 C CA . ILE A 1 84 ? 5.924 -6.284 -18.375 1.00 97.19 84 ILE A CA 1
ATOM 624 C C . ILE A 1 84 ? 5.810 -5.339 -19.576 1.00 97.19 84 ILE A C 1
ATOM 626 O O . ILE A 1 84 ? 6.832 -4.951 -20.138 1.00 97.19 84 ILE A O 1
ATOM 630 N N . ALA A 1 85 ? 4.594 -4.926 -19.944 1.00 95.81 85 ALA A N 1
ATOM 631 C CA . ALA A 1 85 ? 4.372 -4.024 -21.072 1.00 95.81 85 ALA A CA 1
ATOM 632 C C . ALA A 1 85 ? 5.095 -2.681 -20.886 1.00 95.81 85 ALA A C 1
ATOM 634 O O . ALA A 1 85 ? 5.794 -2.226 -21.792 1.00 95.81 85 ALA A O 1
ATOM 635 N N . LEU A 1 86 ? 4.989 -2.081 -19.696 1.00 96.25 86 LEU A N 1
ATOM 636 C CA . LEU A 1 86 ? 5.687 -0.837 -19.365 1.00 96.25 86 LEU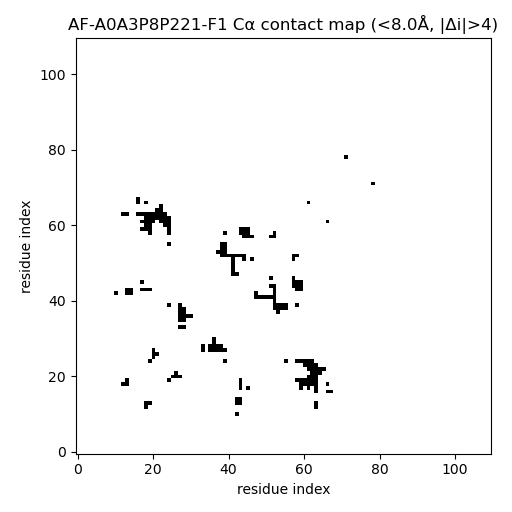 A CA 1
ATOM 637 C C . LEU A 1 86 ? 7.209 -1.017 -19.337 1.00 96.25 86 LEU A C 1
ATOM 639 O O . LEU A 1 86 ? 7.929 -0.139 -19.809 1.00 96.25 86 LEU A O 1
ATOM 643 N N . GLY A 1 87 ? 7.701 -2.150 -18.830 1.00 95.94 87 GLY A N 1
ATOM 644 C CA . GLY A 1 87 ? 9.128 -2.467 -18.823 1.00 95.94 87 GLY A CA 1
ATOM 645 C C . GLY A 1 87 ? 9.704 -2.572 -20.235 1.00 95.94 87 GLY A C 1
ATOM 646 O O . GLY A 1 87 ? 10.691 -1.910 -20.551 1.00 95.94 87 GLY A O 1
ATOM 647 N N . VAL A 1 88 ? 9.053 -3.341 -21.111 1.00 97.31 88 VAL A N 1
ATOM 648 C CA . VAL A 1 88 ? 9.469 -3.486 -22.516 1.00 97.31 88 VAL A CA 1
ATOM 649 C C . VAL A 1 88 ? 9.398 -2.144 -23.241 1.00 97.31 88 VAL A C 1
ATOM 651 O O . VAL A 1 88 ? 10.351 -1.762 -23.916 1.00 97.31 88 VAL A O 1
ATOM 654 N N . PHE A 1 89 ? 8.308 -1.396 -23.061 1.00 95.56 89 PHE A N 1
ATOM 655 C CA . PHE A 1 89 ? 8.153 -0.075 -23.665 1.00 95.56 89 PHE A CA 1
ATOM 656 C C . PHE A 1 89 ? 9.251 0.898 -23.214 1.00 95.56 89 PHE A C 1
ATOM 658 O O . PHE A 1 89 ? 9.868 1.557 -24.049 1.00 95.56 89 PHE A O 1
ATOM 665 N N . GLY A 1 90 ? 9.555 0.942 -21.914 1.00 95.81 90 GLY A N 1
ATOM 666 C CA . GLY A 1 90 ? 10.619 1.781 -21.366 1.00 95.81 90 GLY A CA 1
ATOM 667 C C . GLY A 1 90 ? 11.999 1.443 -21.936 1.00 95.81 90 GLY A C 1
ATOM 668 O O . GLY A 1 90 ? 12.752 2.350 -22.286 1.00 95.81 90 GLY A O 1
ATOM 669 N N . VAL A 1 91 ? 12.313 0.152 -22.099 1.00 97.44 91 VAL A N 1
ATOM 670 C CA . VAL A 1 91 ? 13.573 -0.294 -22.718 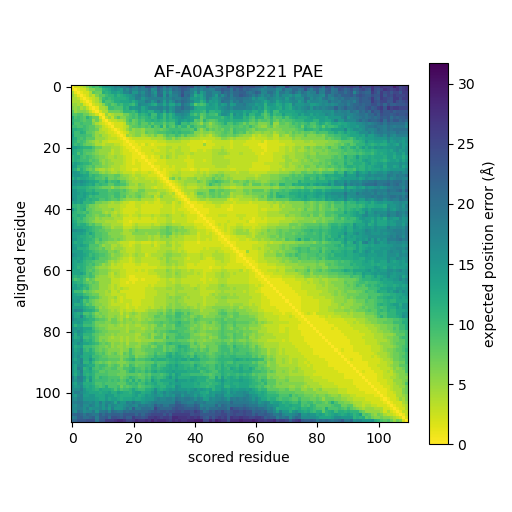1.00 97.44 91 VAL A CA 1
ATOM 671 C C . VAL A 1 91 ? 13.643 0.122 -24.186 1.00 97.44 91 VAL A C 1
ATOM 673 O O . VAL A 1 91 ? 14.657 0.674 -24.605 1.00 97.44 91 VAL A O 1
ATOM 676 N N . LEU A 1 92 ? 12.575 -0.089 -24.961 1.00 97.25 92 LEU A N 1
ATOM 677 C CA . LEU A 1 92 ? 12.529 0.300 -26.374 1.00 97.25 92 LEU A CA 1
ATOM 678 C C . LEU A 1 92 ? 12.739 1.807 -26.546 1.00 97.25 92 LEU A C 1
ATOM 680 O O . LEU A 1 92 ? 13.601 2.221 -27.320 1.00 97.25 92 LEU A O 1
ATOM 684 N N . VAL A 1 93 ? 12.012 2.622 -25.776 1.00 96.94 93 VAL A N 1
ATOM 685 C CA . VAL A 1 93 ? 12.163 4.084 -25.786 1.00 96.94 93 VAL A CA 1
ATOM 686 C C . VAL A 1 93 ? 13.582 4.486 -25.385 1.00 96.94 93 VAL A C 1
ATOM 688 O O . VAL A 1 93 ? 14.199 5.299 -26.070 1.00 96.94 93 VAL A O 1
ATOM 691 N N . GLY A 1 94 ? 14.132 3.889 -24.324 1.00 96.69 94 GLY A N 1
ATOM 692 C CA . GLY A 1 94 ? 15.501 4.153 -23.881 1.00 96.69 94 GLY A CA 1
ATOM 693 C C . GLY A 1 94 ? 16.545 3.838 -24.956 1.00 96.69 94 GLY A C 1
ATOM 694 O O . GLY A 1 94 ? 17.442 4.643 -25.195 1.00 96.69 94 GLY A O 1
ATOM 695 N N . VAL A 1 95 ? 16.410 2.706 -25.653 1.00 96.75 95 VAL A N 1
ATOM 696 C CA . VAL A 1 95 ? 17.309 2.326 -26.753 1.00 96.75 95 VAL A CA 1
ATOM 697 C C . VAL A 1 95 ? 17.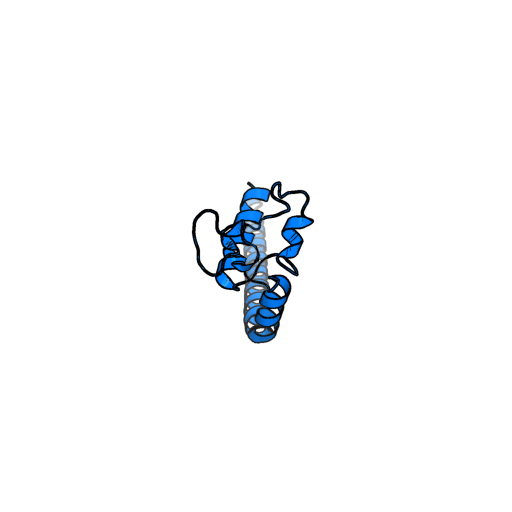178 3.296 -27.927 1.00 96.75 95 VAL A C 1
ATOM 699 O O . VAL A 1 95 ? 18.197 3.797 -28.400 1.00 96.75 95 VAL A O 1
ATOM 702 N N . CYS A 1 96 ? 15.958 3.612 -28.371 1.00 95.25 96 CYS A N 1
ATOM 703 C CA . CYS A 1 96 ? 15.728 4.564 -29.460 1.00 95.25 96 CYS A CA 1
ATOM 704 C C . CYS A 1 96 ? 16.345 5.938 -29.157 1.00 95.25 96 CYS A C 1
ATOM 706 O O . CYS A 1 96 ? 17.115 6.453 -29.966 1.00 95.25 96 CYS A O 1
ATOM 708 N N . LEU A 1 97 ? 16.103 6.478 -27.958 1.00 95.94 97 LEU A N 1
ATOM 709 C CA . LEU A 1 97 ? 16.674 7.757 -27.525 1.00 95.94 97 LEU A CA 1
ATOM 710 C C . LEU A 1 97 ? 18.208 7.730 -27.504 1.00 95.94 97 LEU A C 1
ATOM 712 O O . LEU A 1 97 ? 18.852 8.671 -27.972 1.00 95.94 97 LEU A O 1
ATOM 716 N N . CYS A 1 98 ? 18.810 6.650 -27.000 1.00 94.81 98 CYS A N 1
ATOM 717 C CA . CYS A 1 98 ? 20.263 6.485 -27.006 1.00 94.81 98 CYS A CA 1
ATOM 718 C C . CYS A 1 98 ? 20.838 6.485 -28.430 1.00 94.81 98 CYS A C 1
ATOM 720 O O . CYS A 1 98 ? 21.871 7.114 -28.674 1.00 94.81 98 CYS A O 1
ATOM 722 N N . LEU A 1 99 ? 20.175 5.809 -29.373 1.00 93.25 99 LEU A N 1
ATOM 723 C CA . LEU A 1 99 ? 20.592 5.773 -30.777 1.00 93.25 99 LEU A CA 1
ATOM 724 C C . LEU A 1 99 ? 20.474 7.150 -31.443 1.00 93.25 99 LEU A C 1
ATOM 726 O O . LEU A 1 99 ? 21.388 7.550 -32.166 1.00 93.25 99 LEU A O 1
ATOM 730 N N . ASP A 1 100 ? 19.408 7.899 -31.165 1.00 93.31 100 ASP A N 1
ATOM 731 C CA . ASP A 1 100 ? 19.212 9.245 -31.715 1.00 93.31 100 ASP A CA 1
ATOM 732 C C . ASP A 1 100 ? 20.261 10.242 -31.198 1.00 93.31 100 ASP A C 1
ATOM 734 O O . ASP A 1 100 ? 20.812 11.027 -31.974 1.00 93.31 100 ASP A O 1
ATOM 738 N N . ILE A 1 101 ? 20.614 10.175 -29.908 1.00 94.38 101 ILE A N 1
ATOM 739 C CA . ILE A 1 101 ? 21.688 10.995 -29.321 1.00 94.38 101 ILE A CA 1
ATOM 740 C C . ILE A 1 101 ? 23.045 10.644 -29.944 1.00 94.38 101 ILE A C 1
ATOM 742 O O . ILE A 1 101 ? 23.846 11.535 -30.239 1.00 94.38 101 ILE A O 1
ATOM 746 N N . LYS A 1 102 ? 23.332 9.352 -30.152 1.00 91.06 102 LYS A N 1
ATOM 747 C CA . LYS A 1 102 ? 24.577 8.915 -30.803 1.00 91.06 102 LYS A CA 1
ATOM 748 C C . LYS A 1 102 ? 24.655 9.387 -32.254 1.00 91.06 102 LYS A C 1
ATOM 750 O O . LYS A 1 102 ? 25.716 9.853 -32.661 1.00 91.06 102 LYS A O 1
ATOM 755 N N . ARG A 1 103 ? 23.546 9.334 -32.998 1.00 91.25 103 ARG A N 1
ATOM 756 C CA . ARG A 1 103 ? 23.470 9.814 -34.386 1.00 91.25 103 ARG A CA 1
ATOM 757 C C . ARG A 1 103 ? 23.745 11.313 -34.486 1.00 91.25 103 ARG A C 1
ATOM 759 O O . ARG A 1 103 ? 24.654 11.701 -35.210 1.00 91.25 103 ARG A O 1
ATOM 766 N N . LYS A 1 104 ? 23.049 12.133 -33.688 1.00 89.56 104 LYS A N 1
ATOM 767 C CA . LYS A 1 104 ? 23.266 13.590 -33.664 1.00 89.56 104 LYS A CA 1
ATOM 768 C C . LYS A 1 104 ? 24.697 13.972 -33.292 1.00 89.56 104 LYS A C 1
ATOM 770 O O . LYS A 1 104 ? 25.220 14.945 -33.820 1.00 89.56 104 LYS A O 1
ATOM 775 N N . ASN A 1 105 ? 25.336 13.233 -32.383 1.00 87.31 105 ASN A N 1
ATOM 776 C CA . ASN A 1 105 ? 26.736 13.482 -32.032 1.00 87.31 105 ASN A CA 1
ATOM 777 C C . ASN A 1 105 ? 27.693 13.165 -33.187 1.00 87.31 105 ASN A C 1
ATOM 779 O O . ASN A 1 105 ? 28.660 13.892 -33.371 1.00 87.31 105 ASN A O 1
ATOM 783 N N . TYR A 1 106 ? 27.432 12.111 -33.965 1.00 81.94 106 TYR A N 1
ATOM 784 C CA . TYR A 1 106 ? 28.245 11.794 -35.141 1.00 81.94 106 TYR A CA 1
ATOM 785 C C . TYR A 1 106 ? 28.118 12.878 -36.222 1.00 81.94 106 TYR A C 1
ATOM 787 O O . TYR A 1 106 ? 29.130 13.339 -36.737 1.00 81.94 106 TYR A O 1
ATOM 795 N N . GLU A 1 107 ? 26.897 13.350 -36.491 1.00 84.19 107 GLU A N 1
ATOM 796 C CA . GLU A 1 107 ? 26.635 14.433 -37.455 1.00 84.19 107 GLU A CA 1
ATOM 797 C C . GLU A 1 107 ? 27.237 15.788 -37.043 1.00 84.19 107 GLU A C 1
ATOM 799 O O . GLU A 1 107 ? 27.517 16.604 -37.906 1.00 84.19 107 GLU A O 1
ATOM 804 N N . ASN A 1 108 ? 27.449 16.046 -35.746 1.00 79.19 108 ASN A N 1
ATOM 805 C CA . ASN A 1 108 ? 28.102 17.279 -35.273 1.00 79.19 108 ASN A CA 1
ATOM 806 C C . ASN A 1 108 ? 29.642 17.211 -35.284 1.00 79.19 108 ASN A C 1
ATOM 808 O O . ASN A 1 108 ? 30.288 18.227 -35.036 1.00 79.19 108 ASN A O 1
ATOM 812 N N . ILE A 1 109 ? 30.232 16.028 -35.491 1.00 76.75 109 ILE A N 1
ATOM 813 C CA . ILE A 1 109 ? 31.691 15.820 -35.489 1.00 76.75 109 ILE A CA 1
ATOM 814 C C . ILE A 1 109 ? 32.260 15.727 -36.920 1.00 76.75 109 ILE A C 1
ATOM 816 O O . ILE A 1 109 ? 33.468 15.904 -37.087 1.00 76.75 109 ILE A O 1
ATOM 820 N N . SER A 1 110 ? 31.426 15.483 -37.941 1.00 59.31 110 SER A N 1
ATOM 821 C CA . SER A 1 110 ? 31.801 15.622 -39.363 1.00 59.31 110 SER A CA 1
ATOM 822 C C . SER A 1 110 ? 31.577 17.041 -39.866 1.00 59.31 110 SER A C 1
ATOM 824 O O . SER A 1 110 ? 32.453 17.546 -40.596 1.00 59.31 110 SER A O 1
#

pLDDT: mean 85.37, std 12.14, range [41.59, 97.44]

Secondary structure (DSSP, 8-state):
-HHHHHHHHHHHHHHHHT--SSS-TTHHHH-TT-S-TT---GGGBSS--TTGGGSTTSB--S-HHHHHHHHHHHHHHHHHHHHHHHHHHHHHHHHHHHHHHHHHHHHTT-

InterPro domains:
  IPR008952 Tet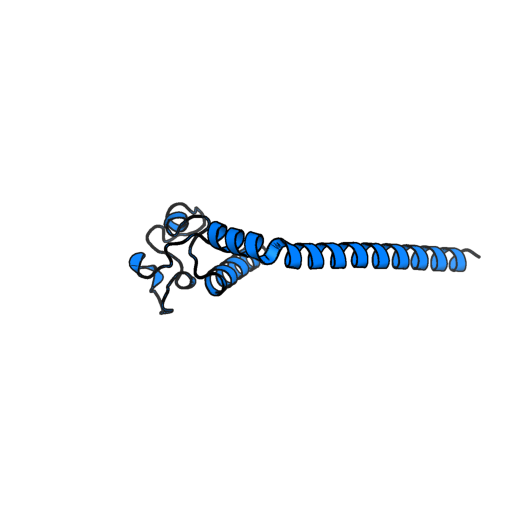raspanin, EC2 domain superfamily [G3DSA:1.10.1450.10] (4-72)
  IPR008952 Tetraspanin, EC2 domain superfamily [SSF48652] (16-72)
  IPR018499 Tetraspanin/Peripherin [PF00335] (15-98)

Sequence (110 aa):
CIVSMIQAIGVSLSLQFKCCGADSYADWSQSAGWEKHDAVPDSCCVVKSEGCGQDKEKAHKKGCLWAISVFLLKNLVWVGAVCIALGVFGVLVGVCLCLDIKRKNYENIS

Mean predicted aligned error: 8.65 Å

Solvent-accessible surface area (backbone atoms only — not comparable to full-atom values): 5953 Å² total; per-residue (Å²): 103,74,69,56,51,54,52,52,50,52,52,52,47,21,64,74,57,64,11,14,44,58,73,26,46,66,46,36,48,73,36,92,90,42,92,52,43,78,31,46,60,38,68,26,24,78,66,82,44,91,74,38,11,61,42,68,82,50,33,26,73,43,14,37,53,59,47,50,49,54,51,45,70,75,39,42,68,62,54,48,50,53,53,51,51,52,51,54,50,51,50,53,51,52,52,54,52,52,51,53,54,53,50,55,54,53,67,72,73,110

Organism: Astatotilapia calliptera (NCBI:txid8154)